Protein AF-A0A1Q5S4I0-F1 (afdb_monomer_lite)

pLDDT: mean 78.9, std 21.48, range [37.47, 98.0]

Secondary structure (DSSP, 8-state):
-HHHHHHHHHHHHSSGGGSS---------S---PPEEEEEEEETTTT-EE-TTSTT-EETT-S-HHHHHHTSTTGGGT-EEEEEEEEEE---

Foldseek 3Di:
DVVVVVVVVVVVVVVVVPPPPDDDPDPPDPPPPAAEDEAEAAWAPLLWDADPVDPPDIAIQVHAPVRSVVVDPPVVVRHNYDYDYPHGHHPD

Radius of gyration: 23.87 Å; chains: 1; bounding box: 60×14×55 Å

Sequence (92 aa):
MLSIQVVCLALSFMISVAAHAAETGKDAGPATNLPRVLVLATGGTIAGQADPRASGAYKSGQITGEQLVQSVPGLDKMAKLTAEQISSIGSQ

Structure (mmCIF, N/CA/C/O backbone):
data_AF-A0A1Q5S4I0-F1
#
_entry.id   AF-A0A1Q5S4I0-F1
#
loop_
_atom_site.group_PDB
_atom_site.id
_atom_site.type_symbol
_atom_site.label_atom_id
_atom_site.label_alt_id
_atom_site.label_comp_id
_atom_site.label_asym_id
_atom_site.label_entity_id
_atom_site.label_seq_id
_atom_site.pdbx_PDB_ins_code
_atom_site.Cartn_x
_atom_site.Cartn_y
_atom_site.Cartn_z
_atom_site.occupancy
_atom_site.B_iso_or_equiv
_atom_site.auth_seq_id
_atom_site.auth_comp_id
_atom_site.auth_asym_id
_atom_site.auth_atom_id
_atom_site.pdbx_PDB_model_num
ATOM 1 N N . MET A 1 1 ? 46.459 -0.432 35.166 1.00 60.38 1 MET A N 1
ATOM 2 C CA . MET A 1 1 ? 45.541 0.698 34.883 1.00 60.38 1 MET A CA 1
ATOM 3 C C . MET A 1 1 ? 44.481 0.395 33.823 1.00 60.38 1 MET A C 1
ATOM 5 O O . MET A 1 1 ? 43.426 0.995 33.917 1.00 60.38 1 MET A O 1
ATOM 9 N N . LEU A 1 2 ? 44.673 -0.552 32.888 1.00 53.38 2 LEU A N 1
ATOM 10 C CA . LEU A 1 2 ? 43.640 -0.898 31.891 1.00 53.38 2 LEU A CA 1
ATOM 11 C C . LEU A 1 2 ? 42.550 -1.867 32.413 1.00 53.38 2 LEU A C 1
ATOM 13 O O . LEU A 1 2 ? 41.425 -1.853 31.929 1.00 53.38 2 LEU A O 1
ATOM 17 N N . SER A 1 3 ? 42.844 -2.666 33.446 1.00 56.78 3 SER A N 1
ATOM 18 C CA . SER A 1 3 ? 41.915 -3.684 33.973 1.00 56.78 3 SER A CA 1
ATOM 19 C C . SER A 1 3 ? 40.765 -3.122 34.824 1.00 56.78 3 SER A C 1
ATOM 21 O O . SER A 1 3 ? 39.719 -3.748 34.915 1.00 56.78 3 SER A O 1
ATOM 23 N N . ILE A 1 4 ? 40.928 -1.936 35.424 1.00 61.62 4 ILE A N 1
ATOM 24 C CA . ILE A 1 4 ? 39.893 -1.298 36.266 1.00 61.62 4 ILE A CA 1
ATOM 25 C C . ILE A 1 4 ? 38.810 -0.630 35.400 1.00 61.62 4 ILE A C 1
ATOM 27 O O . ILE A 1 4 ? 37.633 -0.668 35.743 1.00 61.62 4 ILE A O 1
ATOM 31 N N . GLN A 1 5 ? 39.177 -0.092 34.231 1.00 53.31 5 GLN A N 1
ATOM 32 C CA . GLN A 1 5 ? 38.235 0.577 33.324 1.00 53.31 5 GLN A CA 1
ATOM 33 C C . GLN A 1 5 ? 37.270 -0.398 32.626 1.00 53.31 5 GLN A C 1
ATOM 35 O O . GLN A 1 5 ? 36.111 -0.052 32.406 1.00 53.31 5 GLN A O 1
ATOM 40 N N . VAL A 1 6 ? 37.706 -1.632 32.341 1.00 57.03 6 VAL A N 1
ATOM 41 C CA . VAL A 1 6 ? 36.866 -2.670 31.711 1.00 57.03 6 VAL A CA 1
ATOM 42 C C . VAL A 1 6 ? 35.816 -3.223 32.686 1.00 57.03 6 VAL A C 1
ATOM 44 O O . VAL A 1 6 ? 34.689 -3.503 32.283 1.00 57.03 6 VAL A O 1
ATOM 47 N N . VAL A 1 7 ? 36.138 -3.303 33.983 1.00 56.44 7 VAL A N 1
ATOM 48 C CA . VAL A 1 7 ? 35.194 -3.751 35.024 1.00 56.44 7 VAL A CA 1
ATOM 49 C C . VAL A 1 7 ? 34.097 -2.705 35.275 1.00 56.44 7 VAL A C 1
ATOM 51 O O . VAL A 1 7 ? 32.931 -3.069 35.424 1.00 56.44 7 VAL A O 1
ATOM 54 N N . CYS A 1 8 ? 34.423 -1.408 35.229 1.00 50.88 8 CYS A N 1
ATOM 55 C CA . CYS A 1 8 ? 33.435 -0.329 35.389 1.00 50.88 8 CYS A CA 1
ATOM 56 C C . CYS A 1 8 ? 32.454 -0.211 34.205 1.00 50.88 8 CYS A C 1
ATOM 58 O O . CYS A 1 8 ? 31.279 0.109 34.40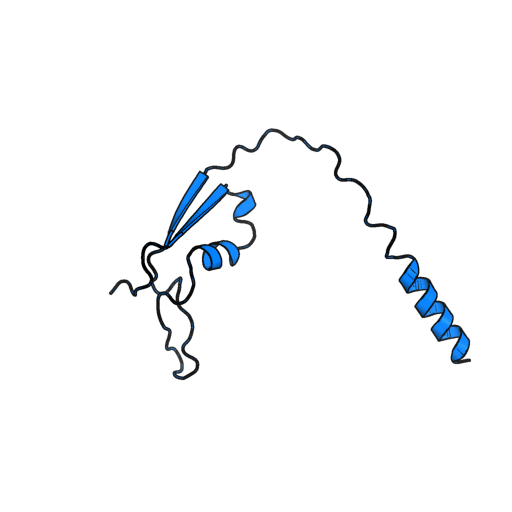9 1.00 50.88 8 CYS A O 1
ATOM 60 N N . LEU A 1 9 ? 32.906 -0.486 32.974 1.00 53.12 9 LEU A N 1
ATOM 61 C CA . LEU A 1 9 ? 32.052 -0.433 31.779 1.00 53.12 9 LEU A CA 1
ATOM 62 C C . LEU A 1 9 ? 31.132 -1.665 31.660 1.00 53.12 9 LEU A C 1
ATOM 64 O O . LEU A 1 9 ? 30.005 -1.555 31.186 1.00 53.12 9 LEU A O 1
ATOM 68 N N . ALA A 1 10 ? 31.570 -2.829 32.151 1.00 53.88 10 ALA A N 1
ATOM 69 C CA . ALA A 1 10 ? 30.737 -4.033 32.195 1.00 53.88 10 ALA A CA 1
ATOM 70 C C . ALA A 1 10 ? 29.637 -3.951 33.272 1.00 53.88 10 ALA A C 1
ATOM 72 O O . ALA A 1 10 ? 28.515 -4.405 33.048 1.00 53.88 10 ALA A O 1
ATOM 73 N N . LEU A 1 11 ? 29.926 -3.326 34.421 1.00 53.66 11 LEU A N 1
ATOM 74 C CA . LEU A 1 11 ? 28.955 -3.198 35.514 1.00 53.66 11 LEU A CA 1
ATOM 75 C C . LEU A 1 11 ? 27.836 -2.188 35.198 1.00 53.66 11 LEU A C 1
ATOM 77 O O . LEU A 1 11 ? 26.712 -2.338 35.669 1.00 53.66 11 LEU A O 1
ATOM 81 N N . SER A 1 12 ? 28.114 -1.198 34.346 1.00 50.34 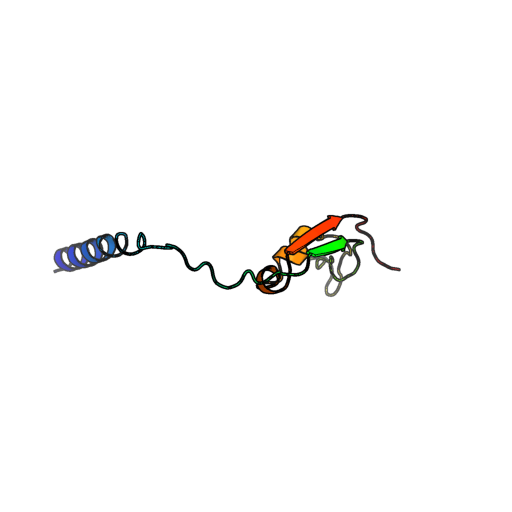12 SER A N 1
ATOM 82 C CA . SER A 1 12 ? 27.119 -0.222 33.883 1.00 50.34 12 SER A CA 1
ATOM 83 C C . SER A 1 12 ? 26.175 -0.780 32.808 1.00 50.34 12 SER A C 1
ATOM 85 O O . SER A 1 12 ? 25.060 -0.279 32.664 1.00 50.34 12 SER A O 1
ATOM 87 N N . PHE A 1 13 ? 26.549 -1.863 32.117 1.00 44.66 13 PHE A N 1
ATOM 88 C CA . PHE A 1 13 ? 25.693 -2.506 31.111 1.00 44.66 13 PHE A CA 1
ATOM 89 C C . PHE A 1 13 ? 24.614 -3.425 31.721 1.00 44.66 13 PHE A C 1
ATOM 91 O O . PHE A 1 13 ? 23.572 -3.644 31.109 1.00 44.66 13 PHE A O 1
ATOM 98 N N . MET A 1 14 ? 24.810 -3.912 32.953 1.00 48.53 14 MET A N 1
ATOM 99 C CA . MET A 1 14 ? 23.860 -4.810 33.637 1.00 48.53 14 MET A CA 1
ATOM 100 C C . MET A 1 14 ? 22.745 -4.094 34.416 1.00 48.53 14 MET A C 1
ATOM 102 O O . MET A 1 14 ? 21.772 -4.733 34.803 1.00 48.53 14 MET A O 1
ATOM 106 N N . ILE A 1 15 ? 22.833 -2.775 34.618 1.00 49.22 15 ILE A N 1
ATOM 107 C CA . ILE A 1 15 ? 21.819 -2.011 35.375 1.00 49.22 15 ILE A CA 1
ATOM 108 C C . ILE A 1 15 ? 20.700 -1.463 34.462 1.00 49.22 15 ILE A C 1
ATOM 110 O O . ILE A 1 15 ? 19.599 -1.194 34.934 1.00 49.22 15 ILE A O 1
ATOM 114 N N . SER A 1 16 ? 20.916 -1.358 33.142 1.00 46.16 16 SER A N 1
ATOM 115 C CA . SER A 1 16 ? 19.879 -0.871 32.205 1.00 46.16 16 SER A CA 1
ATOM 116 C C . SER A 1 16 ? 18.852 -1.928 31.769 1.00 46.16 16 SER A C 1
ATOM 118 O O . SER A 1 16 ? 17.784 -1.564 31.282 1.00 46.16 16 SER A O 1
ATOM 120 N N . VAL A 1 17 ? 19.109 -3.226 31.981 1.00 49.41 17 VAL A N 1
ATOM 121 C CA . VAL A 1 17 ? 18.220 -4.334 31.551 1.00 49.41 17 VAL A CA 1
ATOM 122 C C . VAL A 1 17 ? 17.311 -4.817 32.695 1.00 49.41 17 VAL A C 1
ATOM 124 O O . VAL A 1 17 ? 17.004 -5.995 32.816 1.00 49.41 17 VAL A O 1
ATOM 127 N N . ALA A 1 18 ? 16.889 -3.918 33.584 1.00 45.91 18 ALA A N 1
ATOM 128 C CA . ALA A 1 18 ? 15.909 -4.235 34.633 1.00 45.91 18 ALA A CA 1
ATOM 129 C C . ALA A 1 18 ? 14.792 -3.183 34.772 1.00 45.91 18 ALA A C 1
ATOM 131 O O . ALA A 1 18 ? 13.801 -3.432 35.450 1.00 45.91 18 ALA A O 1
ATOM 132 N N . ALA A 1 19 ? 14.908 -2.026 34.108 1.00 43.50 19 ALA A N 1
ATOM 133 C CA . ALA A 1 19 ? 14.026 -0.877 34.337 1.00 43.50 19 ALA A CA 1
ATOM 134 C C . ALA A 1 19 ? 12.855 -0.727 33.341 1.00 43.50 19 ALA A C 1
ATOM 136 O O . ALA A 1 19 ? 12.037 0.166 33.518 1.00 43.50 19 ALA A O 1
ATOM 137 N N . HIS A 1 20 ? 12.740 -1.575 32.309 1.00 40.62 20 HIS A N 1
ATOM 138 C CA . HIS A 1 20 ? 11.679 -1.457 31.285 1.00 40.62 20 HIS A CA 1
ATOM 139 C C . HIS A 1 20 ? 10.515 -2.454 31.427 1.00 40.62 20 HIS A C 1
ATOM 141 O O . HIS A 1 20 ? 9.677 -2.547 30.538 1.00 40.62 20 HIS A O 1
ATOM 147 N N . ALA A 1 21 ? 10.413 -3.171 32.549 1.00 46.25 21 ALA A N 1
ATOM 148 C CA . ALA A 1 21 ? 9.267 -4.041 32.840 1.00 46.25 21 ALA A CA 1
ATOM 149 C C . ALA A 1 21 ? 8.185 -3.345 33.694 1.00 46.25 21 ALA A C 1
ATOM 151 O O . ALA A 1 21 ? 7.421 -4.011 34.390 1.00 46.25 21 ALA A O 1
ATOM 152 N N . ALA A 1 22 ? 8.132 -2.010 33.664 1.00 43.22 22 ALA A N 1
ATOM 153 C CA . ALA A 1 22 ? 7.118 -1.229 34.357 1.00 43.22 22 ALA A CA 1
ATOM 154 C C . ALA A 1 22 ? 5.933 -0.923 33.420 1.00 43.22 22 ALA A C 1
ATOM 156 O O . ALA A 1 22 ? 6.026 -0.099 32.519 1.00 43.22 22 ALA A O 1
ATOM 157 N N . GLU A 1 23 ? 4.832 -1.630 33.679 1.00 45.84 23 GLU A N 1
ATOM 158 C CA . GLU A 1 23 ? 3.471 -1.084 33.737 1.00 45.84 23 GLU A CA 1
ATOM 159 C C . GLU A 1 23 ? 2.882 -0.456 32.458 1.00 45.84 23 GLU A C 1
ATOM 161 O O . GLU A 1 23 ? 3.045 0.720 32.163 1.00 45.84 23 GLU A O 1
ATOM 166 N N . THR A 1 24 ? 2.018 -1.212 31.776 1.00 37.47 24 THR A N 1
ATOM 167 C CA . THR A 1 24 ? 0.875 -0.624 31.049 1.00 37.47 24 THR A CA 1
ATOM 168 C C . THR A 1 24 ? -0.420 -1.217 31.583 1.00 37.47 24 THR A C 1
ATOM 170 O O . THR A 1 24 ? -1.129 -1.996 30.947 1.00 37.47 24 THR A O 1
ATOM 173 N N . GLY A 1 25 ? -0.716 -0.843 32.827 1.00 43.69 25 GLY A N 1
ATOM 174 C CA . GLY A 1 25 ? -2.063 -0.896 33.358 1.00 43.69 25 GLY A CA 1
ATOM 175 C C . GLY A 1 25 ? -2.880 0.270 32.804 1.00 43.69 25 GLY A C 1
ATOM 176 O O . GLY A 1 25 ? -2.590 1.420 33.087 1.00 43.69 25 GLY A O 1
ATOM 177 N N . LYS A 1 26 ? -3.957 -0.068 32.093 1.00 45.94 26 LYS A N 1
ATOM 178 C CA . LYS A 1 26 ? -5.279 0.532 32.319 1.00 45.94 26 LYS A CA 1
ATOM 179 C C . LYS A 1 26 ? -5.408 2.055 32.112 1.00 45.94 26 LYS A C 1
ATOM 181 O O . LYS A 1 26 ? -5.958 2.730 32.970 1.00 45.94 26 LYS A O 1
ATOM 186 N N . ASP A 1 27 ? -5.105 2.538 30.911 1.00 38.91 27 ASP A N 1
ATOM 187 C CA . ASP A 1 27 ? -5.714 3.770 30.390 1.00 38.91 27 ASP A CA 1
ATOM 188 C C . ASP A 1 27 ? -6.793 3.419 29.357 1.00 38.91 27 ASP A C 1
ATOM 190 O O . ASP A 1 27 ? -6.592 3.467 28.144 1.00 38.91 27 ASP A O 1
ATOM 194 N N . ALA A 1 28 ? -7.975 3.034 29.845 1.00 50.22 28 ALA A N 1
ATOM 195 C CA . ALA A 1 28 ? -9.183 2.998 29.024 1.00 50.22 28 ALA A CA 1
ATOM 196 C C . ALA A 1 28 ? -9.775 4.416 28.970 1.00 50.22 28 ALA A C 1
ATOM 198 O O . ALA A 1 28 ? -10.753 4.725 29.652 1.00 50.22 28 ALA A O 1
ATOM 199 N N . GLY A 1 29 ? -9.139 5.287 28.182 1.00 51.53 29 GLY A N 1
ATOM 200 C CA . GLY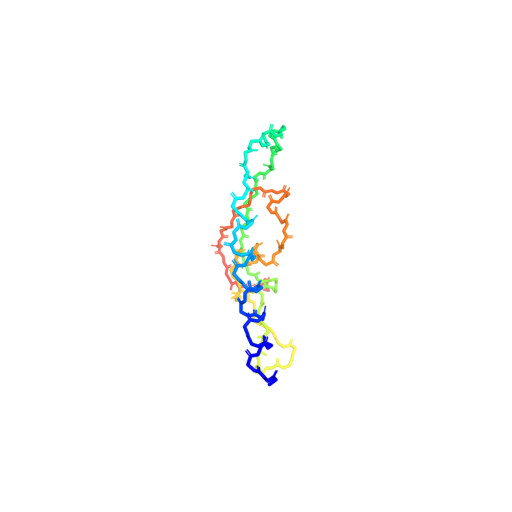 A 1 29 ? -9.740 6.548 27.743 1.00 51.53 29 GLY A CA 1
ATOM 201 C C . GLY A 1 29 ? -11.025 6.303 26.932 1.00 51.53 29 GLY A C 1
ATOM 202 O O . GLY A 1 29 ? -11.323 5.154 26.588 1.00 51.53 29 GLY A O 1
ATOM 203 N N . PRO A 1 30 ? -11.813 7.352 26.618 1.00 52.16 30 PRO A N 1
ATOM 204 C CA . PRO A 1 30 ? -13.010 7.204 25.794 1.00 52.16 30 PRO A CA 1
ATOM 205 C C . PRO A 1 30 ? -12.616 6.467 24.519 1.00 52.16 30 PRO A C 1
ATOM 207 O O . PRO A 1 30 ? -11.637 6.847 23.883 1.00 52.16 30 PRO A O 1
ATOM 210 N N . ALA A 1 31 ? -13.336 5.394 24.183 1.00 60.78 31 ALA A N 1
ATOM 211 C CA . ALA A 1 31 ? -13.064 4.618 22.986 1.00 60.78 31 ALA A CA 1
ATOM 212 C C . ALA A 1 31 ? -13.127 5.562 21.779 1.00 60.78 31 ALA A C 1
ATOM 214 O O . ALA A 1 31 ? -14.209 5.904 21.298 1.00 60.78 31 ALA A O 1
ATOM 215 N N . THR A 1 32 ? -11.963 6.021 21.323 1.00 64.75 32 THR A N 1
ATOM 216 C CA . THR A 1 32 ? -11.789 6.764 20.084 1.00 64.75 32 THR A CA 1
ATOM 217 C C . THR A 1 32 ? -12.236 5.807 19.001 1.00 64.75 32 THR A C 1
ATOM 219 O O . THR A 1 32 ? -11.523 4.872 18.634 1.00 64.75 32 THR A O 1
ATOM 222 N N . ASN A 1 33 ? -13.489 5.949 18.574 1.00 86.00 33 ASN A N 1
ATOM 223 C CA . ASN A 1 33 ? -14.063 5.051 17.593 1.00 86.00 33 ASN A CA 1
ATOM 224 C C . ASN A 1 33 ? -13.484 5.419 16.227 1.00 86.00 33 ASN A C 1
ATOM 226 O O . ASN A 1 33 ? -14.060 6.208 15.481 1.00 86.00 33 ASN A O 1
ATOM 230 N N . LEU A 1 34 ? -12.285 4.905 15.958 1.00 94.12 34 LEU A N 1
ATOM 231 C CA . LEU A 1 34 ? -11.580 5.132 14.709 1.00 94.12 34 LEU A CA 1
ATOM 232 C C . LEU A 1 34 ? -12.418 4.592 13.540 1.00 94.12 34 LEU A C 1
ATOM 234 O O . LEU A 1 34 ? -12.926 3.465 13.628 1.00 94.12 34 LEU A O 1
ATOM 238 N N . PRO A 1 35 ? -12.545 5.350 12.437 1.00 96.19 35 PRO A N 1
ATOM 239 C CA . PRO A 1 35 ? -13.244 4.887 11.249 1.00 96.19 35 PRO A CA 1
ATOM 240 C C . PRO A 1 35 ? -12.575 3.633 10.681 1.00 96.19 35 PRO A C 1
ATOM 242 O O . PRO A 1 35 ? -11.359 3.457 10.769 1.00 96.19 35 PRO A O 1
ATOM 245 N N . ARG A 1 36 ? -13.381 2.757 10.078 1.00 96.38 36 ARG A N 1
ATOM 246 C CA . ARG A 1 36 ? -12.895 1.583 9.345 1.00 96.38 36 ARG A CA 1
ATOM 247 C C . ARG A 1 36 ? -12.721 1.958 7.880 1.00 96.38 36 ARG A C 1
ATOM 249 O O . ARG A 1 36 ? -13.671 2.441 7.270 1.00 96.38 36 ARG A O 1
ATOM 256 N N . VAL A 1 37 ? -11.540 1.719 7.327 1.00 97.06 37 VAL A N 1
ATOM 257 C CA . VAL A 1 37 ? -11.208 2.061 5.939 1.00 97.06 37 VAL A CA 1
ATOM 258 C C . VAL A 1 37 ? -10.648 0.827 5.240 1.00 97.06 37 VAL A C 1
ATOM 260 O O . VAL A 1 37 ? -9.712 0.203 5.738 1.00 97.06 37 VAL A O 1
ATOM 263 N N . LEU A 1 38 ? -11.227 0.486 4.088 1.00 97.50 38 LEU A N 1
ATOM 264 C CA . LEU A 1 38 ? -10.729 -0.559 3.198 1.00 97.50 38 LEU A CA 1
ATOM 265 C C . LEU A 1 38 ? -9.984 0.091 2.030 1.00 97.50 38 LEU A C 1
ATOM 267 O O . LEU A 1 38 ? -10.546 0.920 1.315 1.00 97.50 38 LEU A O 1
ATOM 271 N N . VAL A 1 39 ? -8.726 -0.289 1.847 1.00 97.19 39 VAL A N 1
ATOM 272 C CA . VAL A 1 39 ? -7.864 0.169 0.760 1.00 97.19 39 VAL A CA 1
ATOM 273 C C . VAL A 1 39 ? -7.855 -0.897 -0.327 1.00 97.19 39 VAL A C 1
ATOM 275 O O . VAL A 1 39 ? -7.292 -1.969 -0.139 1.00 97.19 39 VAL A O 1
ATOM 278 N N . LEU A 1 40 ? -8.465 -0.593 -1.471 1.00 98.00 40 LEU A N 1
ATOM 279 C CA . LEU A 1 40 ? -8.457 -1.463 -2.647 1.00 98.00 40 LEU A CA 1
ATOM 280 C C . LEU A 1 40 ? -7.296 -1.066 -3.563 1.00 98.00 40 LEU A C 1
ATOM 282 O O . LEU A 1 40 ? -7.367 -0.058 -4.270 1.00 98.00 40 LEU A O 1
ATOM 286 N N . ALA A 1 41 ? -6.206 -1.828 -3.529 1.00 97.62 41 ALA A N 1
ATOM 287 C CA . ALA A 1 41 ? -4.991 -1.500 -4.263 1.00 97.62 41 ALA A CA 1
ATOM 288 C C . ALA A 1 41 ? -5.051 -2.002 -5.717 1.00 97.62 41 ALA A C 1
ATOM 290 O O . ALA A 1 41 ? -5.278 -3.184 -5.981 1.00 97.62 41 ALA A O 1
ATOM 291 N N . THR A 1 42 ? -4.826 -1.095 -6.673 1.00 97.50 42 THR A N 1
ATOM 292 C CA . THR A 1 42 ? -4.896 -1.380 -8.121 1.00 97.50 42 THR A CA 1
ATOM 293 C C . THR A 1 42 ? -3.550 -1.287 -8.846 1.00 97.50 42 THR A C 1
ATOM 295 O O . THR A 1 42 ? -3.444 -1.736 -9.991 1.00 97.50 42 THR A O 1
ATOM 298 N N . GLY A 1 43 ? -2.517 -0.756 -8.183 1.00 96.19 43 GLY A N 1
ATOM 299 C CA . GLY A 1 43 ? -1.172 -0.576 -8.727 1.00 96.19 43 GLY A CA 1
ATOM 300 C C . GLY A 1 43 ? -0.824 0.900 -8.934 1.00 96.19 43 GLY A C 1
ATOM 301 O O . GLY A 1 43 ? -0.850 1.691 -7.995 1.00 96.19 43 GLY A O 1
ATOM 302 N N . GLY A 1 44 ? -0.454 1.264 -10.159 1.00 96.69 44 GLY A N 1
ATOM 303 C CA . GLY A 1 44 ? -0.020 2.605 -10.542 1.00 96.69 44 GLY A CA 1
ATOM 304 C C . GLY A 1 44 ? 1.391 2.958 -10.065 1.00 96.69 44 GLY A C 1
ATOM 305 O O . GLY A 1 44 ? 2.144 2.116 -9.566 1.00 96.69 44 GLY A O 1
ATOM 306 N N . THR A 1 45 ? 1.744 4.232 -10.235 1.00 95.56 45 THR A N 1
ATOM 307 C CA . THR A 1 45 ? 3.036 4.803 -9.822 1.00 95.56 45 THR A CA 1
ATOM 308 C C . THR A 1 45 ? 3.217 4.811 -8.306 1.00 95.56 45 THR A C 1
ATOM 310 O O . THR A 1 45 ? 4.337 4.649 -7.840 1.00 95.56 45 THR A O 1
ATOM 313 N N . ILE A 1 46 ? 2.131 4.953 -7.532 1.00 95.44 46 ILE A N 1
ATOM 314 C CA . ILE A 1 46 ? 2.176 4.946 -6.057 1.00 95.44 46 ILE A CA 1
ATOM 315 C C . ILE A 1 46 ? 2.728 3.621 -5.515 1.00 95.44 46 ILE A C 1
ATOM 317 O O . ILE A 1 46 ? 3.482 3.610 -4.553 1.00 95.44 46 ILE A O 1
ATOM 321 N N . ALA A 1 47 ? 2.405 2.518 -6.193 1.00 96.31 47 ALA A N 1
ATOM 322 C CA . ALA A 1 47 ? 2.921 1.181 -5.935 1.00 96.31 47 ALA A CA 1
ATOM 323 C C . ALA A 1 47 ? 4.195 0.877 -6.743 1.00 96.31 47 ALA A C 1
ATOM 325 O O . ALA A 1 47 ? 4.550 -0.286 -6.932 1.00 96.31 47 ALA A O 1
ATOM 326 N N . GLY A 1 48 ? 4.836 1.890 -7.324 1.00 94.25 48 GLY A N 1
ATOM 327 C CA . GLY A 1 48 ? 5.974 1.723 -8.211 1.00 94.25 48 GLY A CA 1
ATOM 328 C C . GLY A 1 48 ? 7.291 1.541 -7.463 1.00 94.25 48 GLY A C 1
ATOM 329 O O . GLY A 1 48 ? 7.471 2.048 -6.360 1.00 94.25 48 GLY A O 1
ATOM 330 N N . GLN A 1 49 ? 8.237 0.846 -8.088 1.00 93.75 49 GLN A N 1
ATOM 331 C CA . GLN A 1 49 ? 9.631 0.803 -7.637 1.00 93.75 49 GLN A CA 1
ATOM 332 C C . GLN A 1 49 ? 10.544 1.305 -8.753 1.00 93.75 49 GLN A C 1
ATOM 334 O O . GLN A 1 49 ? 10.269 1.071 -9.933 1.00 93.75 49 GLN A O 1
ATOM 339 N N . ALA A 1 50 ? 11.615 2.008 -8.379 1.00 92.31 50 ALA A N 1
ATOM 340 C CA . ALA A 1 50 ? 12.619 2.481 -9.325 1.00 92.31 50 ALA A CA 1
ATOM 341 C C . ALA A 1 50 ? 13.272 1.294 -10.046 1.00 92.31 50 ALA A C 1
ATOM 343 O O . ALA A 1 50 ? 13.589 0.281 -9.417 1.00 92.31 50 ALA A O 1
ATOM 344 N N . ASP A 1 51 ? 13.477 1.417 -11.356 1.00 87.94 51 ASP A N 1
ATOM 345 C CA . ASP A 1 51 ? 14.241 0.429 -12.110 1.00 87.94 51 ASP A CA 1
ATOM 346 C C . ASP A 1 51 ? 15.742 0.730 -11.947 1.00 87.94 51 ASP A C 1
ATOM 348 O O . ASP A 1 51 ? 16.216 1.759 -12.433 1.00 87.94 51 ASP A O 1
ATOM 352 N N . PRO A 1 52 ? 16.529 -0.147 -11.296 1.00 85.31 52 PRO A N 1
ATOM 353 C CA . PRO A 1 52 ? 17.957 0.091 -11.094 1.00 85.31 52 PRO A CA 1
ATOM 354 C C . PRO A 1 52 ? 18.758 0.117 -12.406 1.00 85.31 52 PRO A C 1
ATOM 356 O O . PRO A 1 52 ? 19.919 0.522 -12.403 1.00 85.31 52 PRO A O 1
ATOM 359 N N . ARG A 1 53 ? 18.176 -0.329 -13.527 1.00 87.06 53 ARG A N 1
ATOM 360 C CA . ARG A 1 53 ? 18.842 -0.397 -14.836 1.00 87.06 53 ARG A CA 1
ATOM 361 C C . ARG A 1 53 ? 18.658 0.862 -15.677 1.00 87.06 53 ARG A C 1
ATOM 363 O O . ARG A 1 53 ? 19.370 1.017 -16.667 1.00 87.06 53 ARG A O 1
ATOM 370 N N . ALA A 1 54 ? 17.726 1.742 -15.320 1.00 82.75 54 ALA A N 1
ATOM 371 C CA . ALA A 1 54 ? 17.410 2.925 -16.111 1.00 82.75 54 ALA A CA 1
ATOM 372 C C . ALA A 1 54 ? 17.142 4.139 -15.213 1.00 82.75 54 ALA A C 1
ATOM 374 O O . ALA A 1 54 ? 16.220 4.156 -14.402 1.00 82.75 54 ALA A O 1
ATOM 375 N N . SER A 1 55 ? 17.950 5.189 -15.388 1.00 83.94 55 SER A N 1
ATOM 376 C CA . SER A 1 55 ? 17.801 6.437 -14.636 1.00 83.94 55 SER A CA 1
ATOM 377 C C . SER A 1 55 ? 16.435 7.073 -14.907 1.00 83.94 55 SER A C 1
ATOM 379 O O . SER A 1 55 ? 16.074 7.309 -16.059 1.00 83.94 55 SER A O 1
ATOM 381 N N . GLY A 1 56 ? 15.670 7.330 -13.845 1.00 80.81 56 GLY A N 1
ATOM 382 C CA . GLY A 1 56 ? 14.336 7.935 -13.923 1.00 80.81 56 GLY A CA 1
ATOM 383 C C . GLY A 1 56 ? 13.211 6.987 -14.354 1.00 80.81 56 GLY A C 1
ATOM 384 O O . GLY A 1 56 ? 12.057 7.411 -14.396 1.00 80.81 56 GLY A O 1
ATOM 385 N N . ALA A 1 57 ? 13.508 5.717 -14.643 1.00 87.88 57 ALA A N 1
ATOM 386 C CA . ALA A 1 57 ? 12.483 4.721 -14.921 1.00 87.88 57 ALA A CA 1
ATOM 387 C C . ALA A 1 57 ? 11.940 4.112 -13.622 1.00 87.88 57 ALA A C 1
ATOM 389 O O . ALA A 1 57 ? 12.657 3.922 -12.637 1.00 87.88 57 ALA A O 1
ATOM 390 N N . TYR A 1 58 ? 10.658 3.764 -13.635 1.00 91.56 58 TYR A N 1
ATOM 391 C CA . TYR A 1 58 ? 10.022 2.999 -12.573 1.00 91.56 58 TYR A CA 1
ATOM 392 C C . TYR A 1 58 ? 9.110 1.946 -13.190 1.00 91.56 58 TYR A C 1
ATOM 394 O O . TYR A 1 58 ? 8.610 2.100 -14.307 1.00 91.56 58 TYR A O 1
ATOM 402 N N . LYS A 1 59 ? 8.864 0.880 -12.438 1.00 92.44 59 LYS A N 1
ATOM 403 C CA . LYS A 1 59 ? 7.888 -0.143 -12.794 1.00 92.44 59 LYS A CA 1
ATOM 404 C C . LYS A 1 59 ? 6.685 -0.005 -11.870 1.00 92.44 59 LYS A C 1
ATOM 406 O O . LYS A 1 59 ? 6.849 -0.053 -10.655 1.00 92.44 59 LYS A O 1
ATOM 411 N N . SER A 1 60 ? 5.495 0.188 -12.436 1.00 93.94 60 SER A N 1
ATOM 412 C CA . SER A 1 60 ? 4.236 0.292 -11.683 1.00 93.94 60 SER A CA 1
ATOM 413 C C . SER A 1 60 ? 3.878 -1.014 -10.968 1.00 93.94 60 SER A C 1
ATOM 415 O O . SER A 1 60 ? 4.265 -2.101 -11.412 1.00 93.94 60 SER A O 1
ATOM 417 N N . GLY A 1 61 ? 3.107 -0.910 -9.881 1.00 92.88 61 GLY A N 1
ATOM 418 C CA . GLY A 1 61 ? 2.500 -2.072 -9.218 1.00 92.88 61 GLY A CA 1
ATOM 419 C C . GLY A 1 61 ? 3.495 -3.101 -8.668 1.00 92.88 61 GLY A C 1
ATOM 420 O O . GLY A 1 61 ? 3.201 -4.291 -8.660 1.00 92.88 61 GLY A O 1
ATOM 421 N N . GLN A 1 62 ? 4.697 -2.680 -8.272 1.00 95.38 62 GLN A N 1
ATOM 422 C CA . GLN A 1 62 ? 5.705 -3.557 -7.664 1.00 95.38 62 GLN A CA 1
ATOM 423 C C . GLN A 1 62 ? 5.608 -3.643 -6.133 1.00 95.38 62 GLN A C 1
ATOM 425 O O . GLN A 1 62 ? 6.249 -4.514 -5.553 1.00 95.38 62 GLN A O 1
ATOM 430 N N . ILE A 1 63 ? 4.864 -2.747 -5.482 1.00 96.44 63 ILE A N 1
ATOM 431 C CA . ILE A 1 63 ? 4.614 -2.725 -4.031 1.00 96.44 63 ILE A CA 1
ATOM 432 C C . ILE A 1 63 ? 3.149 -3.110 -3.790 1.00 96.44 63 ILE A C 1
ATOM 434 O O . ILE A 1 63 ? 2.274 -2.655 -4.529 1.00 96.44 63 ILE A O 1
ATOM 438 N N . THR A 1 64 ? 2.862 -3.939 -2.782 1.00 96.81 64 THR A N 1
ATOM 439 C CA . THR A 1 64 ? 1.467 -4.291 -2.453 1.00 96.81 64 THR A CA 1
ATOM 440 C C . THR A 1 64 ? 0.761 -3.185 -1.666 1.00 96.81 64 THR A C 1
ATOM 442 O O . THR A 1 64 ? 1.400 -2.330 -1.049 1.00 96.81 64 THR A O 1
ATOM 445 N N . GLY A 1 65 ? -0.572 -3.204 -1.650 1.00 96.38 65 GLY A N 1
ATOM 446 C CA . GLY A 1 65 ? -1.386 -2.284 -0.854 1.00 96.38 65 GLY A CA 1
ATOM 447 C C . GLY A 1 65 ? -1.048 -2.333 0.636 1.00 96.38 65 GLY A C 1
ATOM 448 O O . GLY A 1 65 ? -0.927 -1.289 1.272 1.00 96.38 65 GLY A O 1
ATOM 449 N N . GLU A 1 66 ? -0.819 -3.526 1.186 1.00 96.50 66 GLU A N 1
ATOM 450 C CA . GLU A 1 66 ? -0.440 -3.713 2.591 1.00 96.50 66 GLU A CA 1
ATOM 451 C C . GLU A 1 66 ? 0.911 -3.059 2.885 1.00 96.50 66 GLU A C 1
ATOM 453 O O . GLU A 1 66 ? 1.043 -2.335 3.872 1.00 96.50 66 GLU A O 1
ATOM 458 N N . GLN A 1 67 ? 1.897 -3.267 2.008 1.00 96.88 67 GLN A N 1
ATOM 459 C CA . GLN A 1 67 ? 3.223 -2.663 2.141 1.00 96.88 67 GLN A CA 1
ATOM 460 C C . GLN A 1 67 ? 3.157 -1.131 2.067 1.00 96.88 67 GLN A C 1
ATOM 462 O O . GLN A 1 67 ? 3.832 -0.459 2.844 1.00 96.88 67 GLN A O 1
ATOM 467 N N . LEU A 1 68 ? 2.314 -0.574 1.188 1.00 95.81 68 LEU A N 1
ATOM 468 C CA . LEU A 1 68 ? 2.091 0.874 1.096 1.00 95.81 68 LEU A CA 1
ATOM 469 C C . LEU A 1 68 ? 1.432 1.447 2.353 1.00 95.81 68 LEU A C 1
ATOM 471 O O . LEU A 1 68 ? 1.835 2.503 2.834 1.00 95.81 68 LEU A O 1
ATOM 475 N N . VAL A 1 69 ? 0.432 0.764 2.913 1.00 96.38 69 VAL A N 1
ATOM 476 C CA . VAL A 1 69 ? -0.205 1.207 4.164 1.00 96.38 69 VAL A CA 1
ATOM 477 C C . VAL A 1 69 ? 0.801 1.162 5.317 1.00 96.38 69 VAL A C 1
ATOM 479 O O . VAL A 1 69 ? 0.863 2.090 6.121 1.00 96.38 69 VAL A O 1
ATOM 482 N N . GLN A 1 70 ? 1.637 0.125 5.376 1.00 95.75 70 GLN A N 1
ATOM 483 C CA . GLN A 1 70 ? 2.684 -0.012 6.391 1.00 95.75 70 GLN A CA 1
ATOM 484 C C . GLN A 1 70 ? 3.815 1.014 6.241 1.00 95.75 70 GLN A C 1
ATOM 486 O O . GLN A 1 70 ? 4.465 1.344 7.234 1.00 95.75 70 GLN A O 1
ATOM 491 N N . SER A 1 71 ? 4.053 1.545 5.038 1.00 95.75 71 SER A N 1
ATOM 492 C CA . SER A 1 71 ? 5.113 2.531 4.808 1.00 95.75 71 SER A CA 1
ATOM 493 C C . SER A 1 71 ? 4.754 3.945 5.275 1.00 95.75 71 SER A C 1
ATOM 495 O O . SER A 1 71 ? 5.598 4.835 5.174 1.00 95.75 71 SER A O 1
ATOM 497 N N . VAL A 1 72 ? 3.530 4.180 5.762 1.00 95.62 72 VAL A N 1
ATOM 498 C CA . VAL A 1 72 ? 3.065 5.490 6.245 1.00 95.62 72 VAL A CA 1
ATOM 499 C C . VAL A 1 72 ? 2.819 5.432 7.762 1.00 95.62 72 VAL A C 1
ATOM 501 O O . VAL A 1 72 ? 1.758 4.987 8.209 1.00 95.62 72 VAL A O 1
ATOM 504 N N . PRO A 1 73 ? 3.778 5.889 8.590 1.00 94.94 73 PRO A N 1
ATOM 505 C CA . PRO A 1 73 ? 3.641 5.854 10.043 1.00 94.94 73 PRO A CA 1
ATOM 506 C C . PRO A 1 73 ? 2.486 6.729 10.545 1.00 94.94 73 PRO A C 1
ATOM 508 O O . PRO A 1 73 ? 2.308 7.860 10.094 1.00 94.94 73 PRO A O 1
ATOM 511 N N . GLY A 1 74 ? 1.739 6.238 11.536 1.00 94.06 74 GLY A N 1
ATOM 512 C CA . GLY A 1 74 ? 0.685 6.997 12.219 1.00 94.06 74 GLY A CA 1
ATOM 513 C C . GLY A 1 74 ? -0.715 6.865 11.617 1.00 94.06 74 GLY A C 1
ATOM 514 O O . GLY A 1 74 ? -1.663 7.403 12.192 1.00 94.06 74 GLY A O 1
ATOM 515 N N . LEU A 1 75 ? -0.878 6.129 10.512 1.00 94.56 75 LEU A N 1
ATOM 516 C CA . LEU A 1 75 ? -2.195 5.829 9.941 1.00 94.56 75 LEU A CA 1
ATOM 517 C C . LEU A 1 75 ? -3.115 5.068 10.915 1.00 94.56 75 LEU A C 1
ATOM 519 O O . LEU A 1 75 ? -4.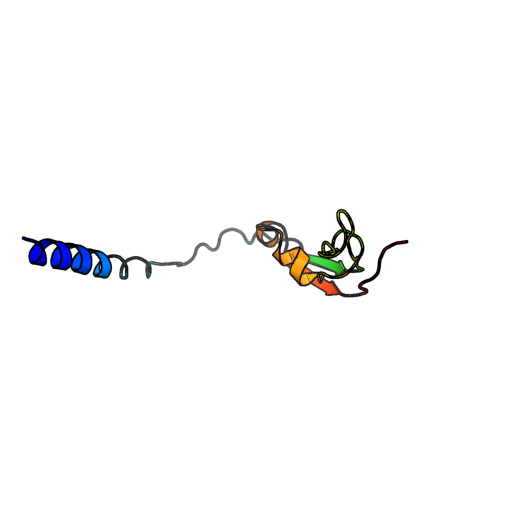328 5.282 10.923 1.00 94.56 75 LEU A O 1
ATOM 523 N N . ASP A 1 76 ? -2.536 4.246 11.787 1.00 91.88 76 ASP A N 1
ATOM 524 C CA . ASP A 1 76 ? -3.206 3.494 12.854 1.00 91.88 76 ASP A CA 1
ATOM 525 C C . ASP A 1 76 ? -3.885 4.392 13.902 1.00 91.88 76 ASP A C 1
ATOM 527 O O . ASP A 1 76 ? -4.868 3.989 14.523 1.00 91.88 76 ASP A O 1
ATOM 531 N N . LYS A 1 77 ? -3.409 5.633 14.063 1.00 94.31 77 LYS A N 1
ATOM 532 C CA . LYS A 1 77 ? -4.018 6.634 14.955 1.00 94.31 77 LYS A CA 1
ATOM 533 C C . LYS A 1 77 ? -5.216 7.338 14.321 1.00 94.31 77 LYS A C 1
ATOM 535 O O . LYS A 1 77 ? -5.975 7.995 15.029 1.00 94.31 77 LYS A O 1
ATOM 540 N N . MET A 1 78 ? -5.368 7.234 13.000 1.00 93.50 78 MET A N 1
ATOM 541 C CA . MET A 1 78 ? -6.411 7.918 12.233 1.00 93.50 78 MET A CA 1
ATOM 542 C C . MET A 1 78 ? -7.561 6.983 11.855 1.00 93.50 78 MET A C 1
ATOM 544 O O . MET A 1 78 ? -8.711 7.418 11.839 1.00 93.50 78 MET A O 1
ATOM 548 N N . ALA A 1 79 ? -7.272 5.714 11.549 1.00 95.81 79 ALA A N 1
ATOM 549 C CA . ALA A 1 79 ? -8.264 4.747 11.092 1.00 95.81 79 ALA A CA 1
ATOM 550 C C . ALA A 1 79 ? -7.842 3.295 11.368 1.00 95.81 79 ALA A C 1
ATOM 552 O O . ALA A 1 79 ? -6.661 2.954 11.400 1.00 95.81 79 ALA A O 1
ATOM 553 N N . LYS A 1 80 ? -8.834 2.407 11.474 1.00 95.75 80 LYS A N 1
ATOM 554 C CA . LYS A 1 80 ? -8.633 0.957 11.369 1.00 95.75 80 LYS A CA 1
ATOM 555 C C . LYS A 1 80 ? -8.597 0.585 9.891 1.00 95.75 80 LYS A C 1
ATOM 557 O O . LYS A 1 80 ? -9.644 0.546 9.242 1.00 95.75 80 LYS A O 1
ATOM 562 N N . LEU A 1 81 ? -7.400 0.341 9.371 1.00 96.50 81 LEU A N 1
ATOM 563 C CA . LEU A 1 81 ? -7.169 0.078 7.953 1.00 96.50 81 LEU A CA 1
ATOM 564 C C . LEU A 1 81 ? -7.098 -1.419 7.657 1.00 96.50 81 LEU A C 1
ATOM 566 O O . LEU A 1 81 ? -6.524 -2.202 8.411 1.00 96.50 81 LEU A O 1
ATOM 570 N N . THR A 1 82 ? -7.665 -1.807 6.526 1.00 96.94 82 THR A N 1
ATOM 571 C CA . THR A 1 82 ? -7.450 -3.108 5.887 1.00 96.94 82 THR A CA 1
ATOM 572 C C . THR A 1 82 ? -7.098 -2.833 4.436 1.00 96.94 82 THR A C 1
ATOM 574 O O . THR A 1 82 ? -7.681 -1.932 3.839 1.00 96.94 82 THR A O 1
ATOM 577 N N . ALA A 1 83 ? -6.133 -3.558 3.881 1.00 97.06 83 ALA A N 1
ATOM 578 C CA . ALA A 1 83 ? -5.789 -3.468 2.470 1.00 97.06 83 ALA A CA 1
ATOM 579 C C . ALA A 1 83 ? -6.151 -4.781 1.774 1.00 97.06 83 ALA A C 1
ATOM 581 O O . ALA A 1 83 ? -6.053 -5.850 2.375 1.00 97.06 83 ALA A O 1
ATOM 582 N N . GLU A 1 84 ? -6.621 -4.662 0.536 1.00 97.88 84 GLU A N 1
ATOM 583 C CA . GLU A 1 84 ? -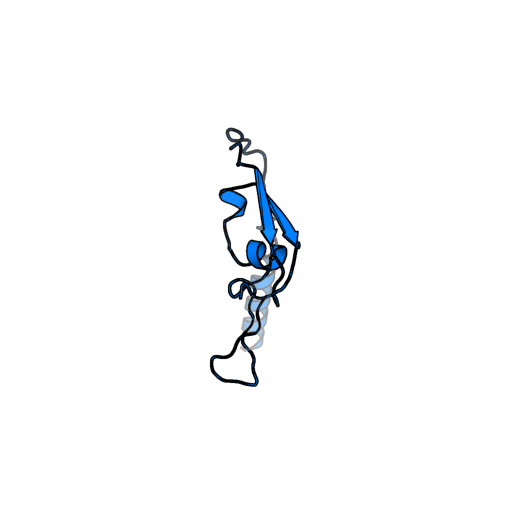6.856 -5.773 -0.375 1.00 97.88 84 GLU A CA 1
ATOM 584 C C . GLU A 1 84 ? -6.264 -5.423 -1.740 1.00 97.88 84 GLU A C 1
ATOM 586 O O . GLU A 1 84 ? -6.554 -4.372 -2.323 1.00 97.88 84 GLU A O 1
ATOM 591 N N . GLN A 1 85 ? -5.434 -6.315 -2.272 1.00 97.75 85 GLN A N 1
ATOM 592 C CA . GLN A 1 85 ? -4.878 -6.167 -3.610 1.00 97.75 85 GLN A CA 1
ATOM 593 C C . GLN A 1 85 ? -5.873 -6.661 -4.668 1.00 97.75 85 GLN A C 1
ATOM 595 O O . GLN A 1 85 ? -6.183 -7.847 -4.730 1.00 97.75 85 GLN A O 1
ATOM 600 N N . ILE A 1 86 ? -6.320 -5.763 -5.548 1.00 97.88 86 ILE A N 1
ATOM 601 C CA . ILE A 1 86 ? -7.217 -6.080 -6.672 1.00 97.88 86 ILE A CA 1
ATOM 602 C C . ILE A 1 86 ? -6.429 -6.289 -7.968 1.00 97.88 86 ILE A C 1
ATOM 604 O O . ILE A 1 86 ? -6.765 -7.137 -8.790 1.00 97.88 86 ILE A O 1
ATOM 608 N N . SER A 1 87 ? -5.380 -5.493 -8.170 1.00 96.25 87 SER A N 1
ATOM 609 C CA . SER A 1 87 ? -4.587 -5.464 -9.401 1.00 96.25 87 SER A CA 1
ATOM 610 C C . SER A 1 87 ? -3.208 -4.863 -9.133 1.00 96.25 87 SER A C 1
ATOM 612 O O . SER A 1 87 ? -3.063 -4.091 -8.194 1.00 96.25 87 SER A O 1
ATOM 614 N N . SER A 1 88 ? -2.220 -5.147 -9.981 1.00 95.31 88 SER A N 1
ATOM 615 C CA . SER A 1 88 ? -0.860 -4.598 -9.875 1.00 95.31 88 SER A CA 1
ATOM 616 C C . SER A 1 88 ? -0.349 -4.064 -11.220 1.00 95.31 88 SER A C 1
ATOM 618 O O . SER A 1 88 ? 0.739 -4.425 -11.667 1.00 95.31 88 SER A O 1
ATOM 620 N N . ILE A 1 89 ? -1.143 -3.223 -11.892 1.00 95.44 89 ILE A N 1
ATOM 621 C CA . ILE A 1 89 ? -0.832 -2.674 -13.228 1.00 95.44 89 ILE A CA 1
ATOM 622 C C . ILE A 1 89 ? -0.638 -1.154 -13.205 1.00 95.44 89 ILE A C 1
ATOM 624 O O . ILE A 1 89 ? -0.961 -0.495 -12.221 1.00 95.44 89 ILE A O 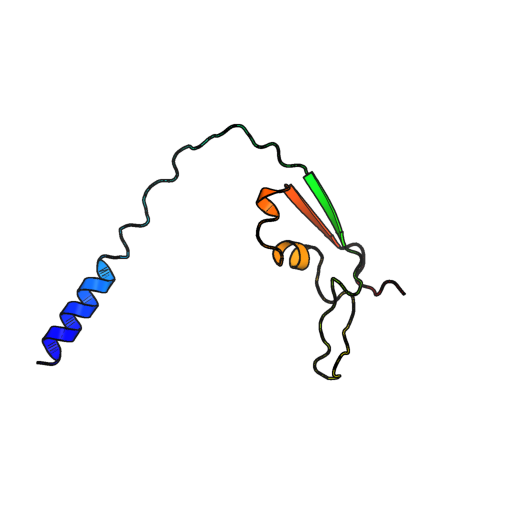1
ATOM 628 N N . GLY A 1 90 ? -0.093 -0.586 -14.283 1.00 93.88 90 GLY A N 1
ATOM 629 C CA . GLY A 1 90 ? -0.128 0.862 -14.517 1.00 93.88 90 GLY A CA 1
ATOM 630 C C . GLY A 1 90 ? -1.528 1.333 -14.926 1.00 93.88 90 GLY A C 1
ATOM 631 O O . GLY A 1 90 ? -2.310 0.543 -15.437 1.00 93.88 90 GLY A O 1
ATOM 632 N N . SER A 1 91 ? -1.859 2.600 -14.675 1.00 94.31 91 SER A N 1
ATOM 633 C CA . SER A 1 91 ? -3.202 3.145 -14.936 1.00 94.31 91 SER A CA 1
ATOM 634 C C . SER A 1 91 ? -3.445 3.581 -16.385 1.00 94.31 91 SER A C 1
ATOM 636 O O . SER A 1 91 ? -4.517 4.110 -16.667 1.00 94.31 91 SER A O 1
ATOM 638 N N . GLN A 1 92 ? -2.431 3.473 -17.246 1.00 92.62 92 GLN A N 1
ATOM 639 C CA . GLN A 1 92 ? -2.495 3.864 -18.655 1.00 92.62 92 GLN A CA 1
ATOM 640 C C . GLN A 1 92 ? -3.324 2.910 -19.519 1.00 92.62 92 GLN A C 1
ATOM 642 O O . GLN A 1 92 ? -3.388 1.707 -19.182 1.00 92.62 92 GLN A O 1
#